Protein AF-A0A970DW30-F1 (afdb_monomer_lite)

Foldseek 3Di:
DVPDDDPPDDDDPVRVVVVVVVLVPDPCSQADPVRHGPDDDDDPVNVCVVVVND

Structure (mmCIF, N/CA/C/O backbone):
data_AF-A0A970DW30-F1
#
_entry.id   AF-A0A970DW30-F1
#
loop_
_atom_site.group_PDB
_atom_site.id
_atom_site.type_symbol
_atom_site.label_atom_id
_atom_site.label_alt_id
_atom_site.label_comp_id
_atom_site.label_asym_id
_atom_site.label_entity_id
_atom_site.label_seq_id
_atom_site.pdbx_PDB_ins_code
_atom_site.Cartn_x
_atom_site.Cartn_y
_atom_site.Cartn_z
_atom_site.occupancy
_atom_site.B_iso_or_equiv
_atom_site.auth_seq_id
_atom_site.auth_comp_id
_atom_site.auth_asym_id
_atom_site.auth_atom_id
_atom_site.pdbx_PDB_model_num
ATOM 1 N N . CYS A 1 1 ? 10.258 6.823 -11.114 1.00 83.56 1 CYS A N 1
ATOM 2 C CA . CYS A 1 1 ? 8.893 7.343 -10.848 1.00 83.56 1 CYS A CA 1
ATOM 3 C C . CYS A 1 1 ? 8.149 7.913 -12.058 1.00 83.56 1 CYS A C 1
ATOM 5 O O . CYS A 1 1 ? 6.938 8.034 -11.950 1.00 83.56 1 CYS A O 1
ATOM 7 N N . ARG A 1 2 ? 8.795 8.319 -13.166 1.00 87.88 2 ARG A N 1
ATOM 8 C CA . ARG A 1 2 ? 8.156 9.122 -14.233 1.00 87.88 2 ARG A CA 1
ATOM 9 C C . ARG A 1 2 ? 6.870 8.507 -14.813 1.00 87.88 2 ARG A C 1
ATOM 11 O O . ARG A 1 2 ? 5.895 9.235 -14.889 1.00 87.88 2 ARG A O 1
ATOM 18 N N . GLN A 1 3 ? 6.854 7.199 -15.071 1.00 90.88 3 GLN A N 1
ATOM 19 C CA . GLN A 1 3 ? 5.724 6.459 -15.664 1.00 90.88 3 GLN A CA 1
ATOM 20 C C . GLN A 1 3 ? 4.746 5.840 -14.640 1.00 90.88 3 GLN A C 1
ATOM 22 O O . GLN A 1 3 ? 3.884 5.058 -15.013 1.00 90.88 3 GLN A O 1
ATOM 27 N N . ALA A 1 4 ? 4.908 6.114 -13.342 1.00 93.88 4 ALA A N 1
ATOM 28 C CA . ALA A 1 4 ? 3.978 5.603 -12.333 1.00 93.88 4 ALA A CA 1
ATOM 29 C C . ALA A 1 4 ? 2.669 6.401 -12.348 1.00 93.88 4 ALA A C 1
ATOM 31 O O . ALA A 1 4 ? 2.735 7.617 -12.539 1.00 93.88 4 ALA A O 1
ATOM 32 N N . VAL A 1 5 ? 1.551 5.735 -12.035 1.00 94.44 5 VAL A N 1
ATOM 33 C CA . VAL A 1 5 ? 0.281 6.388 -11.675 1.00 94.44 5 VAL A CA 1
ATOM 34 C C . VAL A 1 5 ? 0.555 7.447 -10.606 1.00 94.44 5 VAL A C 1
ATOM 36 O O . VAL A 1 5 ? 1.251 7.174 -9.617 1.00 94.44 5 VAL A O 1
ATOM 39 N N . LYS A 1 6 ? 0.070 8.669 -10.819 1.00 95.12 6 LYS A N 1
ATOM 40 C CA . LYS A 1 6 ? 0.265 9.799 -9.907 1.00 95.12 6 LYS A CA 1
ATOM 41 C C . LYS A 1 6 ? -0.919 9.989 -8.974 1.00 95.12 6 LYS A C 1
ATOM 43 O O . LYS A 1 6 ? -2.034 9.540 -9.218 1.00 95.12 6 LYS A O 1
ATOM 48 N N . ALA A 1 7 ? -0.659 10.707 -7.887 1.00 94.75 7 ALA A N 1
ATOM 49 C CA . ALA A 1 7 ? -1.714 11.172 -7.004 1.00 94.75 7 ALA A CA 1
ATOM 50 C C . ALA A 1 7 ? -2.717 12.034 -7.790 1.00 94.75 7 ALA A C 1
ATOM 52 O O . ALA A 1 7 ? -2.314 12.933 -8.525 1.00 94.75 7 ALA A O 1
ATOM 53 N N . GLY A 1 8 ? -4.009 11.754 -7.613 1.00 94.69 8 GLY A N 1
ATOM 54 C CA . GLY A 1 8 ? -5.101 12.456 -8.290 1.00 94.69 8 GLY A CA 1
ATOM 55 C C . GLY A 1 8 ? -5.543 11.836 -9.619 1.00 94.69 8 GLY A C 1
ATOM 56 O O . GLY A 1 8 ? -6.603 12.208 -10.114 1.00 94.69 8 GLY A O 1
ATOM 57 N N . GLU A 1 9 ? -4.799 10.877 -10.177 1.00 96.38 9 GLU A N 1
ATOM 58 C CA . GLU A 1 9 ? -5.265 10.128 -11.347 1.00 96.38 9 GLU A CA 1
ATOM 59 C C . GLU A 1 9 ? -6.421 9.195 -10.974 1.00 96.38 9 GLU A C 1
ATOM 61 O O . GLU A 1 9 ? -6.386 8.505 -9.950 1.00 96.38 9 GLU A O 1
ATOM 66 N N . GLN A 1 10 ? -7.457 9.176 -11.813 1.00 97.25 10 GLN A N 1
ATOM 67 C CA . GLN A 1 10 ? -8.578 8.259 -11.649 1.00 97.25 10 GLN A CA 1
ATOM 68 C C . GLN A 1 10 ? -8.204 6.883 -12.191 1.00 97.25 10 GLN A C 1
ATOM 70 O O . GLN A 1 10 ? -7.682 6.765 -13.295 1.00 97.25 10 GLN A O 1
ATOM 75 N N . LEU A 1 11 ? -8.515 5.849 -11.414 1.00 97.19 11 LEU A N 1
ATOM 76 C CA . LEU A 1 11 ? -8.386 4.457 -11.822 1.00 97.19 11 LEU A CA 1
ATOM 77 C C . LEU A 1 11 ? -9.768 3.820 -11.864 1.00 97.19 11 LEU A C 1
ATOM 79 O O . LEU A 1 11 ? -10.578 4.013 -10.952 1.00 97.19 11 LEU A O 1
ATOM 83 N N . SER A 1 12 ? -10.014 3.000 -12.879 1.00 98.19 12 SER A N 1
ATOM 84 C CA . SER A 1 12 ? -11.137 2.071 -12.848 1.00 98.19 12 SER A CA 1
ATOM 85 C C . SER A 1 12 ? -10.958 1.048 -11.713 1.00 98.19 12 SER A C 1
ATOM 87 O O . SER A 1 12 ? -9.828 0.742 -11.304 1.00 98.19 12 SER A O 1
ATOM 89 N N . PRO A 1 13 ? -12.051 0.450 -11.205 1.00 98.19 13 PRO A N 1
ATOM 90 C CA . PRO A 1 13 ? -11.964 -0.611 -10.201 1.00 98.19 13 PRO A CA 1
ATOM 91 C C . PRO A 1 13 ? -11.055 -1.779 -10.624 1.00 98.19 13 PRO A C 1
ATOM 93 O O . PRO A 1 13 ? -10.341 -2.350 -9.797 1.00 98.19 13 PRO A O 1
ATOM 96 N N . GLN A 1 14 ? -11.046 -2.119 -11.914 1.00 98.31 14 GLN A N 1
ATOM 97 C CA . GLN A 1 14 ? -10.236 -3.192 -12.487 1.00 98.31 14 GLN A CA 1
ATOM 98 C C . GLN A 1 14 ? -8.741 -2.842 -12.489 1.00 98.31 14 GLN A C 1
ATOM 100 O O . GLN A 1 14 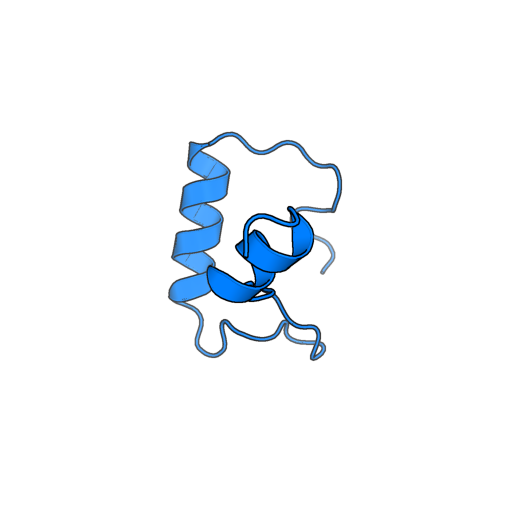? -7.913 -3.682 -12.120 1.00 98.31 14 GLN A O 1
ATOM 105 N N . GLU A 1 15 ? -8.384 -1.608 -12.852 1.00 97.88 15 GLU A N 1
ATOM 106 C CA . GLU A 1 15 ? -7.000 -1.119 -12.800 1.00 97.88 15 GLU A CA 1
ATOM 107 C C . GLU A 1 15 ? -6.486 -1.079 -11.363 1.00 97.88 15 GLU A C 1
ATOM 109 O O . GLU A 1 15 ? -5.398 -1.587 -11.086 1.00 97.88 15 GLU A O 1
ATOM 114 N N . ALA A 1 16 ? -7.290 -0.565 -10.428 1.00 97.56 16 ALA A N 1
ATOM 115 C CA . ALA A 1 16 ? -6.939 -0.531 -9.013 1.00 97.56 16 ALA A CA 1
ATOM 116 C C . ALA A 1 16 ? -6.704 -1.946 -8.452 1.00 97.56 16 ALA A C 1
ATOM 118 O O . ALA A 1 16 ? -5.685 -2.204 -7.808 1.00 97.56 16 ALA A O 1
ATOM 119 N N . ALA A 1 17 ? -7.598 -2.897 -8.745 1.00 98.12 17 ALA A N 1
ATOM 120 C CA . ALA A 1 17 ? -7.442 -4.286 -8.314 1.00 98.12 17 ALA A CA 1
ATOM 121 C C . ALA A 1 17 ? -6.184 -4.944 -8.906 1.00 98.12 17 ALA A C 1
ATOM 123 O O . ALA A 1 17 ? -5.477 -5.683 -8.211 1.00 98.12 17 ALA A O 1
ATOM 124 N N . THR A 1 18 ? -5.882 -4.656 -10.173 1.00 98.06 18 THR A N 1
ATOM 125 C CA . THR A 1 18 ? -4.676 -5.148 -10.849 1.00 98.06 18 THR A CA 1
ATOM 126 C C . THR A 1 18 ? -3.419 -4.561 -10.217 1.00 98.06 18 THR A C 1
ATOM 128 O O . THR A 1 18 ? -2.497 -5.309 -9.903 1.00 98.06 18 THR A O 1
ATOM 131 N N . LEU A 1 19 ? -3.399 -3.257 -9.936 1.00 96.69 19 LEU A N 1
ATOM 132 C CA . LEU A 1 19 ? -2.273 -2.580 -9.293 1.00 96.69 19 LEU A CA 1
ATOM 133 C C . LEU A 1 19 ? -1.954 -3.186 -7.919 1.00 96.69 19 LEU A C 1
ATOM 135 O O . LEU A 1 19 ? -0.796 -3.487 -7.628 1.00 96.69 19 LEU A O 1
ATOM 139 N N . ILE A 1 20 ? -2.980 -3.434 -7.097 1.00 96.81 20 ILE A N 1
ATOM 140 C CA . ILE A 1 20 ? -2.814 -4.076 -5.785 1.00 96.81 20 ILE A CA 1
ATOM 141 C C . ILE A 1 20 ? -2.295 -5.511 -5.925 1.00 96.81 20 ILE A C 1
ATOM 143 O O . ILE A 1 20 ? -1.438 -5.933 -5.146 1.00 96.81 20 ILE A O 1
ATOM 147 N N . ARG A 1 21 ? -2.772 -6.270 -6.918 1.00 97.62 21 ARG A N 1
ATOM 148 C CA . ARG A 1 21 ? -2.278 -7.628 -7.186 1.00 97.62 21 ARG A CA 1
ATOM 149 C C . ARG A 1 21 ? -0.805 -7.616 -7.589 1.00 97.62 21 ARG A C 1
ATOM 151 O O . ARG A 1 21 ? -0.027 -8.376 -7.018 1.00 97.62 21 ARG A O 1
ATOM 158 N N . SER A 1 22 ? -0.426 -6.729 -8.505 1.00 96.56 22 SER A N 1
ATOM 159 C CA . SER A 1 22 ? 0.958 -6.559 -8.951 1.00 96.56 22 SER A CA 1
ATOM 160 C C . SER A 1 22 ? 1.873 -6.156 -7.797 1.00 96.56 22 SER A C 1
ATOM 162 O O . SER A 1 22 ? 2.945 -6.735 -7.648 1.00 96.56 22 SER A O 1
ATOM 164 N N . LEU A 1 23 ? 1.436 -5.237 -6.924 1.00 96.38 23 LEU A N 1
ATOM 165 C CA . LEU A 1 23 ? 2.196 -4.844 -5.734 1.00 96.38 23 LEU A CA 1
ATOM 166 C C . LEU A 1 23 ? 2.518 -6.056 -4.851 1.00 96.38 23 LEU A C 1
ATOM 168 O O . LEU A 1 23 ? 3.674 -6.239 -4.475 1.00 96.38 23 LEU A O 1
ATOM 172 N N . ARG A 1 24 ? 1.531 -6.920 -4.574 1.00 95.56 24 ARG A N 1
ATOM 173 C CA . ARG A 1 24 ? 1.711 -8.127 -3.742 1.00 95.56 24 ARG A CA 1
ATOM 174 C C . ARG A 1 24 ? 2.692 -9.147 -4.327 1.00 95.56 24 ARG A C 1
ATOM 176 O O . ARG A 1 24 ? 3.222 -9.952 -3.574 1.00 95.56 24 ARG A O 1
ATOM 183 N N . GLN A 1 25 ? 2.917 -9.127 -5.639 1.00 96.88 25 GLN A N 1
ATOM 184 C CA . GLN A 1 25 ? 3.848 -10.029 -6.326 1.00 96.88 25 GLN A CA 1
ATOM 185 C C . GLN A 1 25 ? 5.286 -9.492 -6.370 1.00 96.88 25 GLN A C 1
ATOM 187 O O . GLN A 1 25 ? 6.204 -10.207 -6.770 1.00 96.88 25 GLN A O 1
ATOM 192 N N . THR A 1 26 ? 5.508 -8.236 -5.975 1.00 95.94 26 THR A N 1
ATOM 193 C CA . THR A 1 26 ? 6.860 -7.674 -5.906 1.00 95.94 26 THR A CA 1
ATO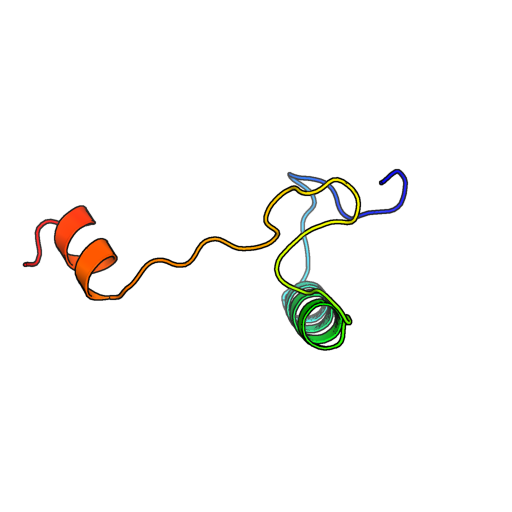M 194 C C . THR A 1 26 ? 7.662 -8.292 -4.761 1.00 95.94 26 THR A C 1
ATOM 196 O O . THR A 1 26 ? 7.111 -8.719 -3.749 1.00 95.94 26 THR A O 1
ATOM 199 N N . LYS A 1 27 ? 8.994 -8.303 -4.894 1.00 95.88 27 LYS A N 1
ATOM 200 C CA . LYS A 1 27 ? 9.895 -8.845 -3.862 1.00 95.88 27 LYS A CA 1
ATOM 201 C C . LYS A 1 27 ? 9.814 -8.087 -2.533 1.00 95.88 27 LYS A C 1
ATOM 203 O O . LYS A 1 27 ? 9.979 -8.686 -1.478 1.00 95.88 27 LYS A O 1
ATOM 208 N N . VAL A 1 28 ? 9.598 -6.771 -2.592 1.00 94.12 28 VAL A N 1
ATOM 209 C CA . VAL A 1 28 ? 9.563 -5.886 -1.420 1.00 94.12 28 VAL A CA 1
ATOM 210 C C . VAL A 1 28 ? 8.320 -4.999 -1.517 1.00 94.12 28 VAL A C 1
ATOM 212 O O . VAL A 1 28 ? 8.414 -3.838 -1.902 1.00 94.12 28 VAL A O 1
ATOM 215 N N . PRO A 1 29 ? 7.128 -5.531 -1.202 1.00 95.75 29 PRO A N 1
ATOM 216 C CA . PRO A 1 29 ? 5.879 -4.813 -1.423 1.00 95.75 29 PRO A CA 1
ATOM 217 C C . PRO A 1 29 ? 5.676 -3.656 -0.448 1.00 95.75 29 PRO A C 1
ATOM 219 O O . PRO A 1 29 ? 4.849 -2.797 -0.718 1.00 95.75 29 PRO A O 1
ATOM 222 N N . GLN A 1 30 ? 6.390 -3.633 0.681 1.00 95.81 30 GLN A N 1
ATOM 223 C CA . GLN A 1 30 ? 6.177 -2.677 1.774 1.00 95.81 30 GLN A CA 1
ATOM 224 C C . GLN A 1 30 ? 6.799 -1.300 1.507 1.00 95.81 30 GLN A C 1
ATOM 226 O O . GLN A 1 30 ? 6.369 -0.308 2.095 1.00 95.81 30 GLN A O 1
ATOM 231 N N . THR A 1 31 ? 7.797 -1.220 0.624 1.00 96.69 31 THR A N 1
ATOM 232 C CA . THR A 1 31 ? 8.533 0.014 0.343 1.00 96.69 31 THR A CA 1
ATOM 233 C C . THR A 1 31 ? 8.728 0.221 -1.153 1.00 96.69 31 THR A C 1
ATOM 235 O O . THR A 1 31 ? 8.873 -0.714 -1.936 1.00 96.69 31 THR A O 1
ATOM 238 N N . CYS A 1 32 ? 8.718 1.481 -1.577 1.00 94.56 32 CYS A N 1
ATOM 239 C CA . CYS A 1 32 ? 9.110 1.857 -2.927 1.00 94.56 32 CYS A CA 1
ATOM 240 C C . CYS A 1 32 ? 10.650 1.816 -3.051 1.00 94.56 32 CYS A C 1
ATOM 242 O O . CYS A 1 32 ? 11.343 1.848 -2.032 1.00 94.56 32 CYS A O 1
ATOM 244 N N . PRO A 1 33 ? 11.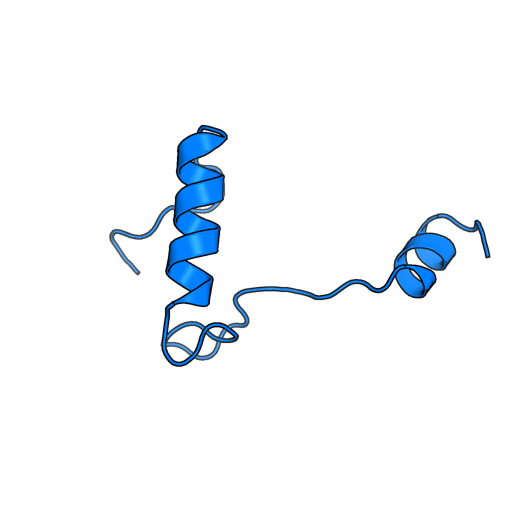228 1.846 -4.268 1.00 94.00 33 PRO A N 1
ATOM 245 C CA . PRO A 1 33 ? 12.686 1.789 -4.455 1.00 94.00 33 PRO A CA 1
ATOM 246 C C . PRO A 1 33 ? 13.461 2.990 -3.874 1.00 94.00 33 PRO A C 1
ATOM 248 O O . PRO A 1 33 ? 14.684 2.991 -3.900 1.00 94.00 33 PRO A O 1
ATOM 251 N N . HIS A 1 34 ? 12.769 4.001 -3.338 1.00 96.38 34 HIS A N 1
ATOM 252 C CA . HIS A 1 34 ? 13.358 5.154 -2.642 1.00 96.38 34 HIS A CA 1
ATOM 253 C C . HIS A 1 34 ? 13.106 5.120 -1.122 1.00 96.38 34 HIS A C 1
ATOM 255 O O . HIS A 1 34 ? 13.283 6.133 -0.452 1.00 96.38 34 HIS A O 1
ATOM 261 N N . GLY A 1 35 ? 12.602 4.004 -0.583 1.00 94.56 35 GLY A N 1
ATOM 262 C CA . GLY A 1 35 ? 12.388 3.805 0.855 1.00 94.56 35 GLY A CA 1
ATOM 263 C C . GLY A 1 35 ? 11.068 4.337 1.421 1.00 94.56 35 GLY A C 1
ATOM 264 O O . GLY A 1 35 ? 10.845 4.235 2.622 1.00 94.56 35 GLY A O 1
ATOM 265 N N . ARG A 1 36 ? 10.162 4.885 0.599 1.00 96.06 36 ARG A N 1
ATOM 266 C CA . ARG A 1 36 ? 8.844 5.339 1.086 1.00 96.06 36 ARG A CA 1
ATOM 267 C C . ARG A 1 36 ? 7.906 4.144 1.286 1.00 96.06 36 ARG A C 1
ATOM 269 O O . ARG A 1 36 ? 7.897 3.275 0.412 1.00 96.06 36 ARG A O 1
ATOM 276 N N . PRO A 1 37 ? 7.090 4.108 2.353 1.00 97.12 37 PRO A N 1
ATOM 277 C CA . PRO A 1 37 ? 6.093 3.058 2.524 1.00 97.12 37 PRO A CA 1
ATOM 278 C C . PRO A 1 37 ? 5.057 3.112 1.396 1.00 97.12 37 PRO A C 1
ATOM 280 O O . PRO A 1 37 ? 4.657 4.191 0.956 1.00 97.12 37 PRO A O 1
ATOM 283 N N . THR A 1 38 ? 4.633 1.949 0.912 1.00 96.38 38 THR A N 1
ATOM 284 C CA . THR A 1 38 ? 3.604 1.823 -0.141 1.00 96.38 38 THR A CA 1
ATOM 285 C C . THR A 1 38 ? 2.189 1.717 0.421 1.00 96.38 38 THR A C 1
ATOM 287 O O . THR A 1 38 ? 1.224 1.960 -0.299 1.00 96.38 38 THR A O 1
ATOM 290 N N . MET A 1 39 ? 2.057 1.336 1.692 1.00 96.00 39 MET A N 1
ATOM 291 C CA . MET A 1 39 ? 0.790 1.087 2.373 1.00 96.00 39 MET A CA 1
ATOM 292 C C . MET A 1 39 ? 0.882 1.568 3.822 1.00 96.00 39 MET A C 1
ATOM 294 O O . MET A 1 39 ? 1.956 1.556 4.423 1.00 96.00 39 MET A O 1
ATOM 298 N N . VAL A 1 40 ? -0.262 1.943 4.387 1.00 95.00 40 VAL A N 1
ATOM 299 C CA . VAL A 1 40 ? -0.441 2.190 5.822 1.00 95.00 40 VAL A CA 1
ATOM 300 C C . VAL A 1 40 ? -1.459 1.175 6.329 1.00 95.00 40 VAL A C 1
ATOM 302 O O . VAL A 1 40 ? -2.478 0.946 5.678 1.00 95.00 40 VAL A O 1
ATOM 305 N N . ALA A 1 41 ? -1.176 0.549 7.467 1.0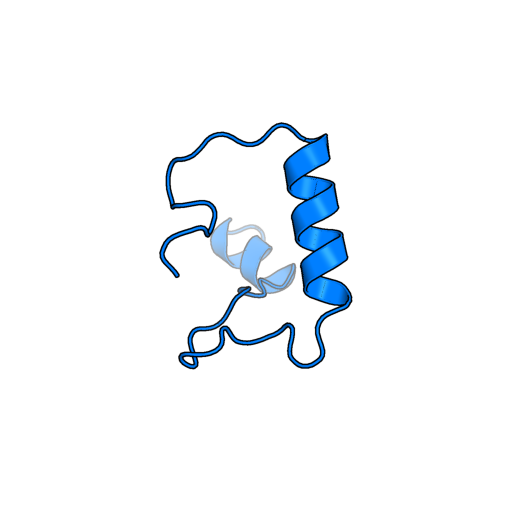0 94.25 41 ALA A N 1
ATOM 306 C CA . ALA A 1 41 ? -2.114 -0.346 8.128 1.00 94.25 41 ALA A CA 1
ATOM 307 C C . ALA A 1 41 ? -2.892 0.435 9.189 1.00 94.25 41 ALA A C 1
ATOM 309 O O . ALA A 1 41 ? -2.295 1.152 9.985 1.00 94.25 41 ALA A O 1
ATOM 310 N N . ILE A 1 42 ? -4.214 0.281 9.192 1.00 96.38 42 ILE A N 1
ATOM 311 C CA . ILE A 1 42 ? -5.091 0.779 10.252 1.00 96.38 42 ILE A CA 1
ATOM 312 C C . ILE A 1 42 ? -5.840 -0.437 10.778 1.00 96.38 42 ILE A C 1
ATOM 314 O O . ILE A 1 42 ? -6.583 -1.087 10.037 1.00 96.38 42 ILE A O 1
ATOM 318 N N . SER A 1 43 ? -5.613 -0.788 12.039 1.00 97.19 43 SER A N 1
ATOM 319 C CA . SER A 1 43 ? -6.345 -1.873 12.684 1.00 97.19 43 SER A CA 1
ATOM 320 C C . SER A 1 43 ? -7.805 -1.485 12.911 1.00 97.19 43 SER A C 1
ATOM 322 O O . SER A 1 43 ? -8.167 -0.310 13.000 1.00 97.19 43 SER A O 1
ATOM 324 N N . LYS A 1 44 ? -8.668 -2.492 13.069 1.00 97.25 44 LYS A N 1
ATOM 325 C CA . LYS A 1 44 ? -10.078 -2.266 13.408 1.00 97.25 44 LYS A CA 1
ATOM 326 C C . LYS A 1 44 ? -10.228 -1.451 14.698 1.00 97.25 44 LYS A C 1
ATOM 328 O O . LYS A 1 44 ? -11.060 -0.556 14.742 1.00 97.25 44 LYS A O 1
ATOM 333 N N . THR A 1 45 ? -9.400 -1.720 15.706 1.00 97.38 45 THR A N 1
ATOM 334 C CA . THR A 1 45 ? -9.415 -0.995 16.983 1.00 97.38 45 THR A CA 1
ATOM 335 C C . THR A 1 45 ? -9.024 0.472 16.812 1.00 97.38 45 THR A C 1
ATOM 337 O O . THR A 1 45 ? -9.663 1.346 17.390 1.00 97.38 45 THR A O 1
ATOM 340 N N . GLU A 1 46 ? -7.992 0.768 16.016 1.00 97.19 46 GLU A N 1
ATOM 341 C CA . GLU A 1 46 ? -7.610 2.155 15.709 1.00 97.19 46 GLU A CA 1
ATOM 342 C C . GLU A 1 46 ? -8.731 2.881 14.969 1.00 97.19 46 GLU A C 1
ATOM 344 O O . GLU A 1 46 ? -9.080 4.003 15.329 1.00 97.19 46 GLU A O 1
ATOM 349 N N . LEU A 1 47 ? -9.352 2.210 13.997 1.00 97.31 47 LEU A N 1
ATOM 350 C CA . LEU A 1 47 ? -10.491 2.756 13.275 1.00 97.31 47 LEU A CA 1
ATOM 351 C C . LEU A 1 47 ? -11.667 3.037 14.226 1.00 97.31 47 LEU A C 1
ATOM 353 O O . LEU A 1 47 ? -12.224 4.129 14.212 1.00 97.31 47 LEU A O 1
ATOM 357 N N . GLU A 1 48 ? -12.025 2.100 15.103 1.00 97.81 48 GLU A N 1
ATOM 358 C CA . GLU A 1 48 ? -13.092 2.287 16.096 1.00 97.81 48 GLU A CA 1
ATOM 359 C C . GLU A 1 48 ? -12.822 3.481 17.024 1.00 97.81 48 GLU A C 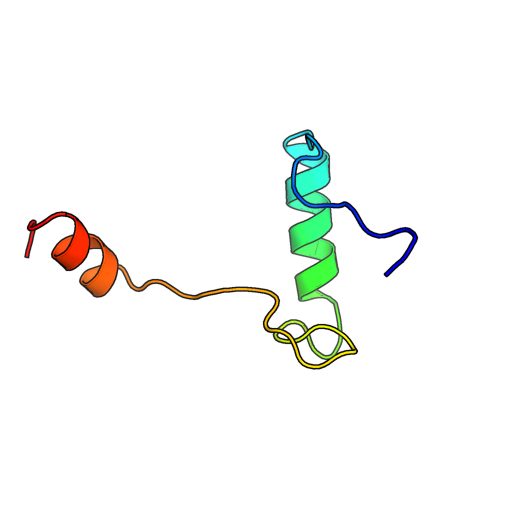1
ATOM 361 O O . GLU A 1 48 ? -13.733 4.288 17.239 1.00 97.81 48 GLU A O 1
ATOM 366 N N . LYS A 1 49 ? -11.574 3.652 17.481 1.00 97.12 49 LYS A N 1
ATOM 367 C CA . LYS A 1 49 ? -11.143 4.809 18.282 1.00 97.12 49 LYS A CA 1
ATOM 368 C C . LYS A 1 49 ? -11.288 6.127 17.526 1.00 97.12 49 LYS A C 1
ATOM 370 O O . LYS A 1 49 ? -11.820 7.090 18.076 1.00 97.12 49 LYS A O 1
ATOM 375 N N . MET A 1 50 ? -10.873 6.181 16.256 1.00 96.25 50 MET A N 1
ATOM 376 C CA . MET A 1 50 ? -10.996 7.384 15.413 1.00 96.25 50 MET A CA 1
ATOM 377 C C . MET A 1 50 ? -12.454 7.838 15.260 1.00 96.25 50 MET A C 1
ATOM 379 O O . MET A 1 50 ? -12.729 9.036 15.223 1.00 96.25 50 MET A O 1
ATOM 383 N N . PHE A 1 51 ? -13.390 6.887 15.226 1.00 97.31 51 PHE A N 1
ATOM 384 C CA . PHE A 1 51 ? -14.829 7.152 15.155 1.00 97.31 51 PHE A CA 1
ATOM 385 C C . PHE A 1 51 ? -15.518 7.226 16.530 1.00 97.31 51 PHE A C 1
ATOM 387 O O . PHE A 1 51 ? -16.745 7.307 16.576 1.00 97.31 51 PHE A O 1
ATOM 394 N N . ARG A 1 52 ? -14.764 7.206 17.641 1.00 95.62 52 ARG A N 1
ATOM 395 C CA . ARG A 1 52 ? -15.278 7.235 19.028 1.00 95.62 52 ARG A CA 1
ATOM 396 C C . ARG A 1 52 ? -16.311 6.142 19.316 1.00 95.62 52 ARG A C 1
ATOM 398 O O . ARG A 1 52 ? -17.279 6.359 20.041 1.00 95.62 52 ARG A O 1
ATOM 405 N N . ARG A 1 53 ? -16.129 4.974 18.702 1.00 93.31 53 ARG A N 1
ATOM 406 C CA . ARG A 1 53 ? -17.027 3.823 18.855 1.00 93.31 53 ARG A CA 1
ATOM 407 C C . ARG A 1 53 ? -16.598 2.902 19.996 1.00 93.31 53 ARG A C 1
ATOM 409 O O . ARG A 1 53 ? -17.468 2.239 20.555 1.00 93.31 53 ARG A O 1
ATOM 416 N N . ARG A 1 54 ? -15.298 2.859 20.314 1.00 76.75 54 ARG A N 1
ATOM 417 C CA . ARG A 1 54 ? -14.661 2.144 21.433 1.00 76.75 54 ARG A CA 1
ATOM 418 C C . ARG A 1 54 ? -13.344 2.811 21.812 1.00 76.75 54 ARG A C 1
ATOM 420 O O . ARG A 1 54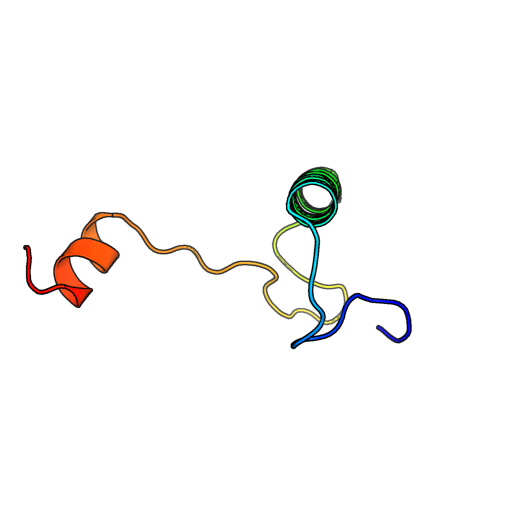 ? -12.765 3.479 20.926 1.00 76.75 54 ARG A O 1
#

Radius of gyration: 14.65 Å; chains: 1; bounding box: 30×22×37 Å

pLDDT: mean 95.45, std 3.57, range [76.75, 98.31]

Secondary structure (DSSP, 8-state):
-TTSPPTT----HHHHHHHHHHHHHSS-TTB-TTS-BS-----HHHHHHHTT--

Sequence (54 aa):
CRQAVKAGEQLSPQEAATLIRSLRQTKVPQTCPHGRPTMVAISKTELEKMFRRR